Protein AF-A0A7Y9E020-F1 (afdb_monomer)

Secondary structure (DSSP, 8-state):
-------THHHHHHHHHHHHHHH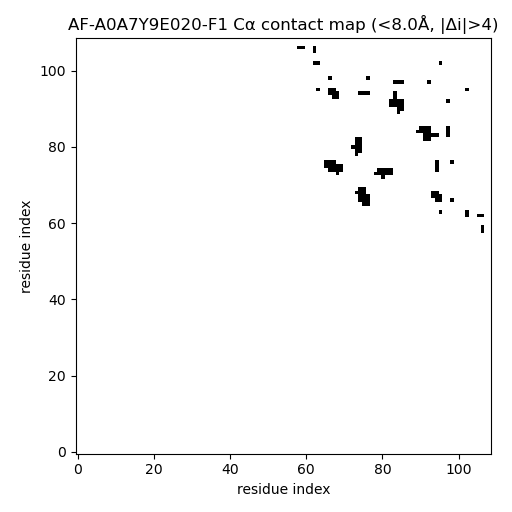HHHHHHHHHHHHHHHHHHHHHHHHHHHHHHHHHHHHHHHHHTTSSB-TTSSBTTT--SSPPB-TTT--B--HHHHTHHHHHHHHH-

Solvent-accessible surface area (backbone atoms only — not comparable to full-atom values): 6342 Å² total; per-residue (Å²): 138,84,83,79,77,78,77,66,62,64,64,54,48,51,54,51,50,51,52,51,52,51,49,50,54,52,52,51,53,52,51,52,52,53,50,58,61,50,47,53,64,51,48,52,50,50,52,51,49,56,53,52,55,48,51,54,52,52,52,48,51,56,57,49,64,39,24,33,75,37,99,86,68,20,32,49,63,84,64,40,74,64,83,52,55,40,90,90,77,68,43,82,47,56,45,42,68,75,41,39,70,60,52,51,53,62,73,72,108

Organism: NCBI:txid663602

pLDDT: mean 90.94, std 11.69, range [45.06, 97.81]

Sequence (109 aa):
MASRRSNPSGLGAVIGIVLLIGLAILIIKWALITAAILAVPFGIWWVYDQVQQRKVVDRRAEVEGRAVVDAAGGCGWCGSRIAHRDDYTGSLVQPADFHREEIEATLAA

Foldseek 3Di:
DDPPPDPPPPVVVVVVVVVVVVVVVVVVVVVVVVVVVVCVVVVVVVVVVVVVVVVLVVLLCVLLVQQAQDPQRAGSPPRHNDFDADPPPRDGDGSCVVCVVVSVVVSVD

Mean predicted aligned error: 9.3 Å

Structure (mmCIF, N/CA/C/O backbone):
data_AF-A0A7Y9E020-F1
#
_entry.id   AF-A0A7Y9E020-F1
#
loop_
_atom_site.group_PDB
_atom_site.id
_atom_site.type_symbol
_atom_site.label_atom_id
_atom_site.label_alt_id
_atom_site.label_comp_id
_atom_site.label_asym_id
_atom_site.label_entity_id
_atom_site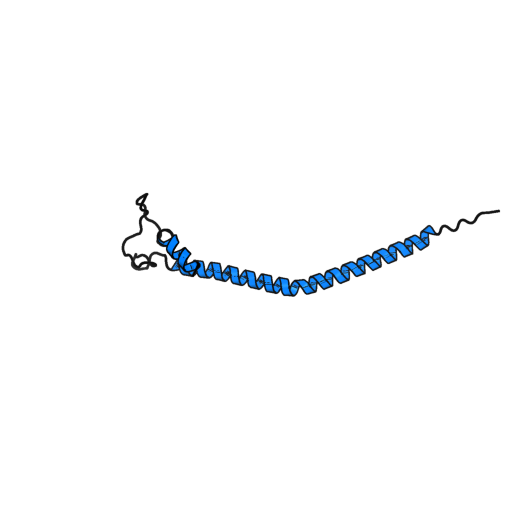.label_seq_id
_atom_site.pdbx_PDB_ins_code
_atom_site.Cartn_x
_atom_site.Cartn_y
_atom_site.Cartn_z
_atom_site.occupancy
_atom_site.B_iso_or_equiv
_atom_site.auth_seq_id
_atom_site.auth_comp_id
_atom_site.auth_asym_id
_atom_site.auth_atom_id
_atom_site.pdbx_PDB_model_num
ATOM 1 N N . MET A 1 1 ? 44.540 16.562 -70.068 1.00 45.06 1 MET A N 1
ATOM 2 C CA . MET A 1 1 ? 44.738 16.340 -68.618 1.00 45.06 1 MET A CA 1
ATOM 3 C C . MET A 1 1 ? 43.370 16.216 -67.955 1.00 45.06 1 MET A C 1
ATOM 5 O O . MET A 1 1 ? 42.763 17.225 -67.631 1.00 45.06 1 MET A O 1
ATOM 9 N N . ALA A 1 2 ? 42.828 15.000 -67.850 1.00 47.28 2 ALA A N 1
ATOM 10 C CA . ALA A 1 2 ? 41.531 14.766 -67.217 1.00 47.28 2 ALA A CA 1
ATOM 11 C C . ALA A 1 2 ? 41.744 14.516 -65.719 1.00 47.28 2 ALA A C 1
ATOM 13 O O . ALA A 1 2 ? 42.307 13.492 -65.332 1.00 47.28 2 ALA A O 1
ATOM 14 N N . SER A 1 3 ? 41.327 15.464 -64.876 1.00 54.69 3 SER A N 1
ATOM 15 C CA . SER A 1 3 ? 41.346 15.287 -63.426 1.00 54.69 3 SER A CA 1
ATOM 16 C C . SER A 1 3 ? 40.281 14.260 -63.035 1.00 54.69 3 SER A C 1
ATOM 18 O O . SER A 1 3 ? 39.082 14.549 -63.038 1.00 54.69 3 SER A O 1
ATOM 20 N N . ARG A 1 4 ? 40.713 13.047 -62.702 1.00 55.72 4 ARG A N 1
ATOM 21 C CA . ARG A 1 4 ? 39.854 12.005 -62.144 1.00 55.72 4 ARG A CA 1
ATOM 22 C C . ARG A 1 4 ? 39.640 12.340 -60.666 1.00 55.72 4 ARG A C 1
ATOM 24 O O . ARG A 1 4 ? 40.435 11.939 -59.825 1.00 55.72 4 ARG A O 1
ATOM 31 N N . ARG A 1 5 ? 38.609 13.130 -60.344 1.00 58.38 5 ARG A N 1
ATOM 32 C CA . ARG A 1 5 ? 38.154 13.274 -58.951 1.00 58.38 5 ARG A CA 1
ATOM 33 C C . ARG A 1 5 ? 37.583 11.927 -58.523 1.00 58.38 5 ARG A C 1
ATOM 35 O O . ARG A 1 5 ? 36.505 11.541 -58.966 1.00 58.38 5 ARG A O 1
ATOM 42 N N . SER A 1 6 ? 38.325 11.191 -57.706 1.00 59.31 6 SER A N 1
ATOM 43 C CA . SER A 1 6 ? 37.771 10.098 -56.919 1.00 59.31 6 SER A CA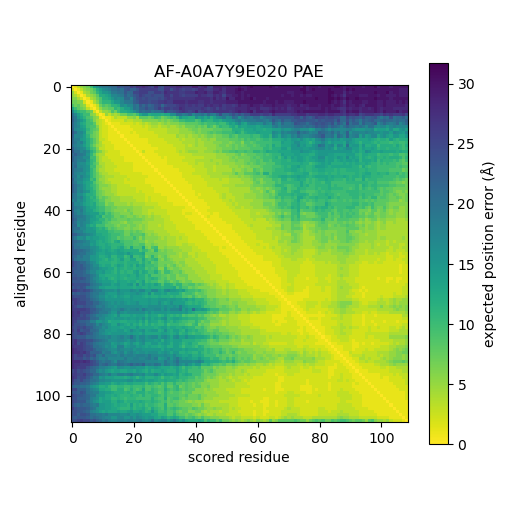 1
ATOM 44 C C . SER A 1 6 ? 36.716 10.707 -55.999 1.00 59.31 6 SER A C 1
ATOM 46 O O . SER A 1 6 ? 37.056 11.497 -55.130 1.00 59.31 6 SER A O 1
ATOM 48 N N . ASN A 1 7 ? 35.436 10.399 -56.216 1.00 58.00 7 ASN A N 1
ATOM 49 C CA . ASN A 1 7 ? 34.390 10.696 -55.238 1.00 58.00 7 ASN A CA 1
ATOM 50 C C . ASN A 1 7 ? 34.567 9.706 -54.074 1.00 58.00 7 ASN A C 1
ATOM 52 O O . ASN A 1 7 ? 34.177 8.547 -54.220 1.00 58.00 7 ASN A O 1
ATOM 56 N N . PRO A 1 8 ? 35.132 10.110 -52.919 1.00 54.09 8 PRO A N 1
ATOM 57 C CA 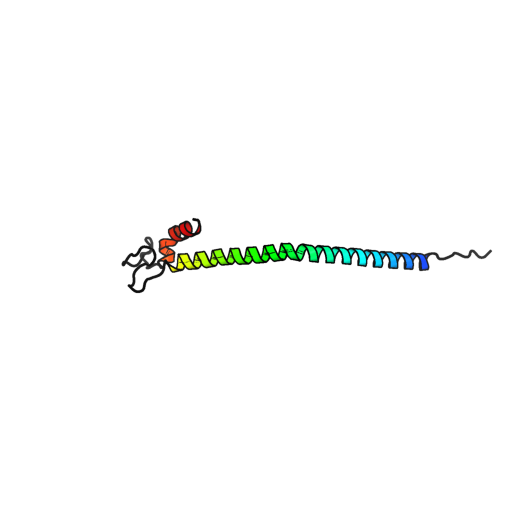. PRO A 1 8 ? 35.290 9.226 -51.766 1.00 54.09 8 PRO A CA 1
ATOM 58 C C . PRO A 1 8 ? 33.971 9.089 -50.979 1.00 54.09 8 PRO A C 1
ATOM 60 O O . PRO A 1 8 ? 33.909 8.397 -49.965 1.00 54.09 8 PRO A O 1
ATOM 63 N N . SER A 1 9 ? 32.906 9.755 -51.439 1.00 64.38 9 SER A N 1
ATOM 64 C CA . SER A 1 9 ? 31.655 9.964 -50.715 1.00 64.38 9 SER A CA 1
ATOM 65 C C . SER A 1 9 ? 30.789 8.713 -50.590 1.00 64.38 9 SER A C 1
ATOM 67 O O . SER A 1 9 ? 30.111 8.569 -49.583 1.00 64.38 9 SER A O 1
ATOM 69 N N . GLY A 1 10 ? 30.821 7.785 -51.552 1.00 66.06 10 GLY A N 1
ATOM 70 C CA . GLY A 1 10 ? 29.966 6.591 -51.506 1.00 66.06 10 GLY A CA 1
ATOM 71 C C . GLY A 1 10 ? 30.404 5.578 -50.447 1.00 66.06 10 GLY A C 1
ATOM 72 O O . GLY A 1 10 ? 29.610 5.150 -49.616 1.00 66.06 10 GLY A O 1
ATOM 73 N N . LEU A 1 11 ? 31.689 5.220 -50.441 1.00 73.44 11 LEU A N 1
ATOM 74 C CA . LEU A 1 11 ? 32.206 4.154 -49.580 1.00 73.44 11 LEU A CA 1
ATOM 75 C C . LEU A 1 11 ? 32.408 4.631 -48.132 1.00 73.44 11 LEU A C 1
ATOM 77 O O . LEU A 1 11 ? 32.077 3.905 -47.198 1.00 73.44 11 LEU A O 1
ATOM 81 N N . GLY A 1 12 ? 32.854 5.879 -47.942 1.00 80.06 12 GLY A N 1
ATOM 82 C CA . GLY A 1 12 ? 32.933 6.501 -46.617 1.00 80.06 12 GLY A CA 1
ATOM 83 C C . GLY A 1 12 ? 31.561 6.672 -45.958 1.00 80.06 12 GLY A C 1
ATOM 84 O O . GLY A 1 12 ? 31.424 6.409 -44.765 1.00 80.06 12 GLY A O 1
ATOM 85 N N . ALA A 1 13 ? 30.527 7.031 -46.731 1.00 81.88 13 ALA A N 1
ATOM 86 C CA . ALA A 1 13 ? 29.161 7.122 -46.217 1.00 81.88 13 ALA A CA 1
ATOM 87 C C . ALA A 1 13 ? 28.604 5.751 -45.808 1.00 81.88 13 ALA A C 1
ATOM 89 O O . ALA A 1 13 ? 28.009 5.636 -44.741 1.00 81.88 13 ALA A O 1
ATOM 90 N N . VAL A 1 14 ? 28.840 4.701 -46.604 1.00 88.44 14 VAL A N 1
ATOM 91 C CA . VAL A 1 14 ? 28.404 3.335 -46.264 1.00 88.44 14 VAL A CA 1
ATOM 92 C C . VAL A 1 14 ? 29.074 2.848 -44.979 1.00 88.44 14 VAL A C 1
ATOM 94 O O . VAL A 1 14 ? 28.383 2.363 -44.085 1.00 88.44 14 VAL A O 1
ATOM 97 N N . ILE A 1 15 ? 30.392 3.028 -44.843 1.00 89.75 15 ILE A N 1
ATOM 98 C CA . ILE A 1 15 ? 31.114 2.668 -43.612 1.00 89.75 15 ILE A CA 1
ATOM 99 C C . ILE A 1 15 ? 30.565 3.460 -42.419 1.00 89.75 15 ILE A C 1
ATOM 101 O O . ILE A 1 15 ? 30.293 2.875 -41.372 1.00 89.75 15 ILE A O 1
ATOM 105 N N . GLY A 1 16 ? 30.343 4.767 -42.583 1.00 91.12 16 GLY A N 1
ATOM 106 C CA . GLY A 1 16 ? 29.760 5.614 -41.543 1.00 91.12 16 GLY A CA 1
ATOM 107 C C . GLY A 1 16 ? 28.385 5.123 -41.080 1.00 91.12 16 GLY A C 1
ATOM 108 O O . GLY A 1 16 ? 28.155 4.993 -39.881 1.00 91.12 16 GLY A O 1
ATOM 109 N N . ILE A 1 17 ? 27.494 4.777 -42.013 1.00 92.62 17 ILE A N 1
ATOM 110 C CA . ILE A 1 17 ? 26.154 4.255 -41.702 1.00 92.62 17 ILE A CA 1
ATOM 111 C C . ILE A 1 17 ? 26.243 2.919 -40.958 1.00 92.62 17 ILE A C 1
ATOM 113 O O . ILE A 1 17 ? 25.571 2.738 -39.944 1.00 92.62 17 ILE A O 1
ATOM 117 N N . VAL A 1 18 ? 27.089 1.993 -41.416 1.00 95.50 18 VAL A N 1
ATOM 118 C CA . VAL A 1 18 ? 27.256 0.681 -40.769 1.00 95.50 18 VAL A CA 1
ATOM 119 C C . VAL A 1 18 ? 27.762 0.833 -39.335 1.00 95.50 18 VAL A C 1
ATOM 121 O O . VAL A 1 18 ? 27.241 0.179 -38.431 1.00 95.50 18 VAL A O 1
ATOM 124 N N . LEU A 1 19 ? 28.729 1.724 -39.103 1.00 95.69 19 LEU A N 1
ATOM 125 C CA . LEU A 1 19 ? 29.241 2.003 -37.760 1.00 95.69 19 LEU A CA 1
ATOM 126 C C . LEU A 1 19 ? 28.169 2.612 -36.850 1.00 95.69 19 LEU A C 1
ATOM 128 O O . LEU A 1 19 ? 28.054 2.204 -35.696 1.00 95.69 19 LEU A O 1
ATOM 132 N N . LEU A 1 20 ? 27.353 3.537 -37.365 1.00 95.81 20 LEU A N 1
ATOM 133 C CA . LEU A 1 20 ? 26.250 4.131 -36.606 1.00 95.81 20 LEU A CA 1
ATOM 134 C C . LEU A 1 20 ? 25.200 3.088 -36.212 1.00 95.81 20 LEU A C 1
ATOM 136 O O . LEU A 1 20 ? 24.780 3.054 -35.056 1.00 95.81 20 LEU A O 1
ATOM 140 N N . ILE A 1 21 ? 24.810 2.208 -37.138 1.00 97.12 21 ILE A N 1
ATOM 141 C CA . ILE A 1 21 ? 23.855 1.126 -36.859 1.00 97.12 21 ILE A CA 1
ATOM 142 C C . ILE A 1 21 ? 24.447 0.151 -35.833 1.00 97.12 21 ILE A C 1
ATOM 144 O O . ILE A 1 21 ? 23.778 -0.200 -34.861 1.00 97.12 21 ILE A O 1
ATOM 148 N N . GLY A 1 22 ? 25.711 -0.248 -36.000 1.00 96.25 22 GLY A N 1
ATOM 149 C CA . GLY A 1 22 ? 26.395 -1.132 -35.057 1.00 96.25 22 GLY A CA 1
ATOM 150 C C . GLY A 1 22 ? 26.459 -0.544 -33.645 1.00 96.25 22 GLY A C 1
ATOM 151 O O . GLY A 1 22 ? 26.139 -1.231 -32.674 1.00 96.25 22 GLY A O 1
ATOM 152 N N . LEU A 1 23 ? 26.795 0.743 -33.531 1.00 97.06 23 LEU A N 1
ATOM 153 C CA . LEU A 1 23 ? 26.808 1.456 -32.256 1.00 97.06 23 LEU A CA 1
ATOM 154 C C . LEU A 1 23 ? 25.407 1.543 -31.640 1.00 97.06 23 LEU A C 1
ATOM 156 O O . LEU A 1 23 ? 25.250 1.288 -30.448 1.00 97.06 23 LEU A O 1
ATOM 160 N N . ALA A 1 24 ? 24.385 1.853 -32.439 1.00 97.06 24 ALA A N 1
ATOM 161 C CA . ALA A 1 24 ? 23.007 1.920 -31.964 1.00 97.06 24 ALA A CA 1
ATOM 162 C C . ALA A 1 24 ? 22.537 0.569 -31.400 1.00 97.06 24 ALA A C 1
ATOM 164 O O . ALA A 1 24 ? 22.007 0.516 -30.292 1.00 97.06 24 ALA A O 1
ATOM 165 N N . ILE A 1 25 ? 22.798 -0.533 -32.111 1.00 97.81 25 ILE A N 1
ATOM 166 C CA . ILE A 1 25 ? 22.470 -1.891 -31.647 1.00 97.81 25 ILE A CA 1
ATOM 167 C C . ILE A 1 25 ? 23.210 -2.214 -30.346 1.00 97.81 25 ILE A C 1
ATOM 169 O O . ILE A 1 25 ? 22.620 -2.780 -29.425 1.00 97.81 25 ILE A O 1
ATOM 173 N N . LEU A 1 26 ? 24.488 -1.839 -30.248 1.00 96.69 26 LEU A N 1
ATOM 174 C CA . LEU A 1 26 ? 25.279 -2.048 -29.041 1.00 96.69 26 LEU A CA 1
ATOM 175 C C . LEU A 1 26 ? 24.670 -1.308 -27.841 1.00 96.69 26 LEU A C 1
ATOM 177 O O . LEU A 1 26 ? 24.494 -1.911 -26.784 1.00 96.69 26 LEU A O 1
ATOM 181 N N . ILE A 1 27 ? 24.304 -0.035 -28.014 1.00 97.69 27 ILE A N 1
ATOM 182 C CA . ILE A 1 27 ? 23.667 0.777 -26.968 1.00 97.69 27 ILE A CA 1
ATOM 183 C C . ILE A 1 27 ? 22.330 0.161 -26.548 1.00 97.69 27 ILE A C 1
ATOM 185 O O . ILE A 1 27 ? 22.095 -0.024 -25.355 1.00 97.69 27 ILE A O 1
ATOM 189 N N . ILE A 1 28 ? 21.479 -0.211 -27.511 1.00 97.81 28 ILE A N 1
ATOM 190 C CA . ILE A 1 28 ? 20.175 -0.833 -27.238 1.00 97.81 28 ILE A CA 1
ATOM 191 C C . ILE A 1 28 ? 20.355 -2.126 -26.440 1.00 97.81 28 ILE A C 1
ATOM 193 O O . ILE A 1 28 ? 19.672 -2.334 -25.439 1.00 97.81 28 ILE A O 1
ATOM 197 N N . LYS A 1 29 ? 21.304 -2.981 -26.835 1.00 97.25 29 LYS A N 1
ATOM 198 C CA . LYS A 1 29 ? 21.587 -4.237 -26.133 1.00 97.25 29 LYS A CA 1
ATOM 199 C C . LYS A 1 29 ? 21.959 -3.991 -24.672 1.00 97.25 29 LYS A C 1
ATOM 201 O O . LYS A 1 29 ? 21.405 -4.641 -23.789 1.00 97.25 29 LYS A O 1
ATOM 206 N N . TRP A 1 30 ? 22.874 -3.059 -24.410 1.00 97.81 30 TRP A N 1
ATOM 207 C CA . TRP A 1 30 ? 23.279 -2.735 -23.042 1.00 97.81 30 TRP A CA 1
ATOM 208 C C . TRP A 1 30 ? 22.143 -2.109 -22.233 1.00 97.81 30 TRP A C 1
ATOM 210 O O . TRP A 1 30 ? 21.955 -2.481 -21.078 1.00 97.81 30 TRP A O 1
ATOM 220 N N . ALA A 1 31 ? 21.340 -1.233 -22.839 1.00 97.56 31 ALA A N 1
ATOM 2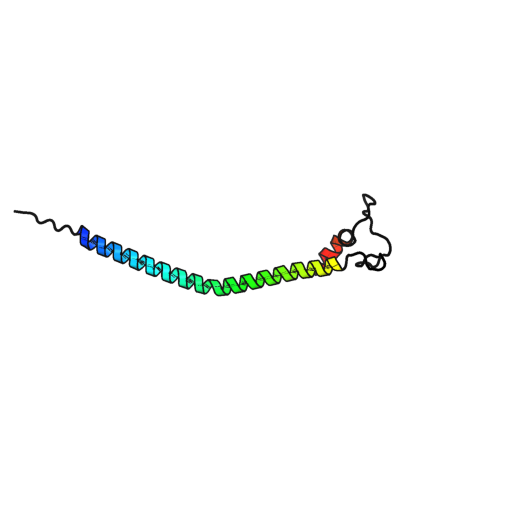21 C CA . ALA A 1 31 ? 20.174 -0.647 -22.186 1.00 97.56 31 ALA A CA 1
ATOM 222 C C . ALA A 1 31 ? 19.157 -1.719 -21.756 1.00 97.56 31 ALA A C 1
ATOM 224 O O . ALA A 1 31 ? 18.681 -1.690 -20.623 1.00 97.56 31 ALA A O 1
ATOM 225 N N . LEU A 1 32 ? 18.874 -2.699 -22.621 1.00 97.56 32 LEU A N 1
ATOM 226 C CA . LEU A 1 32 ? 17.965 -3.805 -22.310 1.00 97.56 32 LEU A CA 1
ATOM 227 C C . LEU A 1 32 ? 18.499 -4.704 -21.190 1.00 97.56 32 LEU A C 1
ATOM 229 O O . LEU A 1 32 ? 17.732 -5.099 -20.316 1.00 97.56 32 LEU A O 1
ATOM 233 N N . ILE A 1 33 ? 19.802 -5.000 -21.181 1.00 97.06 33 ILE A N 1
ATOM 234 C CA . ILE A 1 33 ? 20.428 -5.783 -20.105 1.00 97.06 33 ILE A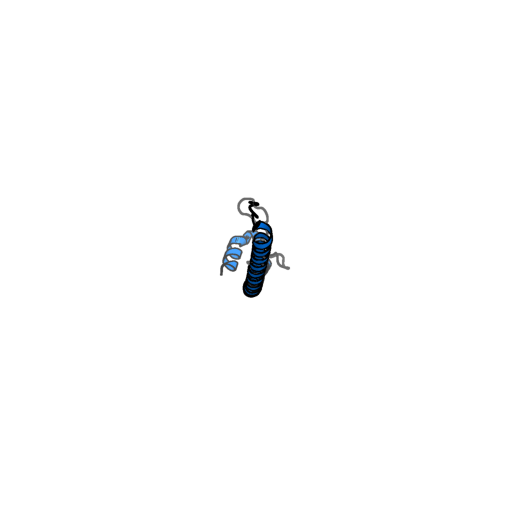 CA 1
ATOM 235 C C . ILE A 1 33 ? 20.295 -5.044 -18.771 1.00 97.06 33 ILE A C 1
ATOM 237 O O . ILE A 1 33 ? 19.857 -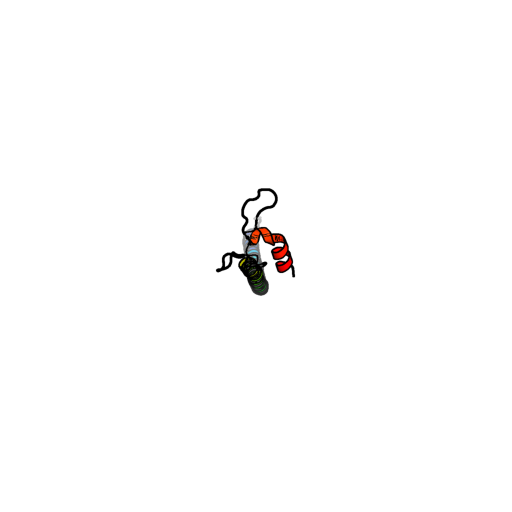5.633 -17.785 1.00 97.06 33 ILE A O 1
ATOM 241 N N . THR A 1 34 ? 20.612 -3.750 -18.740 1.00 96.94 34 THR A N 1
ATOM 242 C CA . THR A 1 34 ? 20.473 -2.934 -17.528 1.00 96.94 34 THR A CA 1
ATOM 243 C C . THR A 1 34 ? 19.022 -2.884 -17.054 1.00 96.94 34 THR A C 1
ATOM 245 O O . THR A 1 34 ? 18.762 -3.082 -15.870 1.00 96.94 34 THR A O 1
ATOM 248 N N . ALA A 1 35 ? 18.065 -2.691 -17.965 1.00 96.94 35 ALA A N 1
ATOM 249 C CA . ALA A 1 35 ? 16.644 -2.708 -17.631 1.00 96.94 35 ALA A CA 1
ATOM 250 C C . ALA A 1 35 ? 16.207 -4.062 -17.045 1.00 96.94 35 ALA A C 1
ATOM 252 O O . ALA A 1 35 ? 15.511 -4.092 -16.033 1.00 96.94 35 ALA A O 1
ATOM 253 N N . ALA A 1 36 ? 16.661 -5.177 -17.624 1.00 97.12 36 ALA A N 1
ATOM 254 C CA . ALA A 1 36 ? 16.366 -6.516 -17.120 1.00 97.12 36 ALA A CA 1
ATOM 255 C C . ALA A 1 36 ? 16.955 -6.758 -15.720 1.00 97.12 36 ALA A C 1
ATOM 257 O O . ALA A 1 36 ? 16.296 -7.355 -14.871 1.00 97.12 36 ALA A O 1
ATOM 258 N N . ILE A 1 37 ? 18.165 -6.257 -15.454 1.00 97.25 37 ILE A N 1
ATOM 259 C CA . ILE A 1 37 ? 18.796 -6.353 -14.131 1.00 97.25 37 ILE A CA 1
ATOM 260 C C . ILE A 1 37 ? 18.016 -5.533 -13.099 1.00 97.25 37 ILE A C 1
ATOM 262 O O . ILE A 1 37 ? 17.768 -6.026 -12.002 1.00 97.25 37 ILE A O 1
ATOM 266 N N . LEU A 1 38 ? 17.597 -4.310 -13.440 1.00 97.75 38 LEU A N 1
ATOM 267 C CA . LEU A 1 38 ? 16.842 -3.437 -12.533 1.00 97.75 38 LEU A CA 1
ATOM 268 C C . LEU A 1 38 ? 15.397 -3.899 -12.310 1.00 97.75 38 LEU A C 1
ATOM 270 O O . LEU A 1 38 ? 14.830 -3.622 -11.253 1.00 97.75 38 LEU A O 1
ATOM 274 N N . ALA A 1 39 ? 14.815 -4.635 -13.257 1.00 96.94 39 ALA A N 1
ATOM 275 C CA . ALA A 1 39 ? 13.458 -5.159 -13.138 1.00 96.94 39 ALA A CA 1
ATOM 276 C C . ALA A 1 39 ? 13.280 -6.071 -11.913 1.00 96.94 39 ALA A C 1
ATOM 278 O O . ALA A 1 39 ? 12.218 -6.055 -11.298 1.00 96.94 39 ALA A O 1
ATOM 279 N N . VAL A 1 40 ? 14.312 -6.827 -11.520 1.00 96.62 40 VAL A N 1
ATOM 280 C CA . VAL A 1 40 ? 14.244 -7.737 -10.365 1.00 96.62 40 VAL A CA 1
ATOM 281 C C . VAL A 1 40 ? 14.120 -6.986 -9.030 1.00 96.62 40 VAL A C 1
ATOM 283 O O . VAL A 1 40 ? 13.106 -7.173 -8.356 1.00 96.62 40 VAL A O 1
ATOM 286 N N . PRO A 1 41 ? 15.075 -6.128 -8.613 1.00 97.31 41 PRO A N 1
ATOM 287 C CA . PRO A 1 41 ? 14.958 -5.400 -7.352 1.00 97.31 41 PRO A CA 1
ATOM 288 C C . PRO A 1 41 ? 13.763 -4.444 -7.353 1.00 97.31 41 PRO A C 1
ATOM 290 O O . PRO A 1 41 ? 13.091 -4.325 -6.331 1.00 97.31 41 PRO A O 1
ATOM 293 N N . PHE A 1 42 ? 13.454 -3.813 -8.492 1.00 97.00 42 PHE A N 1
ATOM 294 C CA . PHE A 1 42 ? 12.284 -2.945 -8.607 1.00 97.00 42 PHE A CA 1
ATOM 295 C C . PHE A 1 42 ? 10.978 -3.729 -8.446 1.00 97.00 42 PHE A C 1
ATOM 297 O O . PHE A 1 42 ? 10.092 -3.305 -7.711 1.00 97.00 42 PHE A O 1
ATOM 304 N N . GLY A 1 43 ? 10.879 -4.905 -9.069 1.00 96.06 43 GLY A N 1
ATOM 305 C CA . GLY A 1 43 ? 9.736 -5.799 -8.918 1.00 96.06 43 GLY A CA 1
ATOM 306 C C . GLY A 1 43 ? 9.557 -6.280 -7.478 1.00 96.06 43 GLY A C 1
ATOM 307 O O . GLY A 1 43 ? 8.447 -6.231 -6.954 1.00 96.06 43 GLY A O 1
ATOM 308 N N . ILE A 1 44 ? 10.641 -6.683 -6.806 1.00 96.69 44 ILE A N 1
ATOM 309 C CA . ILE A 1 44 ? 10.605 -7.104 -5.395 1.00 96.69 44 ILE A CA 1
ATOM 310 C C . ILE A 1 44 ? 10.137 -5.955 -4.498 1.00 96.69 44 ILE A C 1
ATOM 312 O O . ILE A 1 44 ? 9.246 -6.144 -3.671 1.00 96.69 44 ILE A O 1
ATOM 316 N N . TRP A 1 45 ? 10.715 -4.765 -4.672 1.00 97.38 45 TRP A N 1
ATOM 317 C CA . TRP A 1 45 ? 10.336 -3.582 -3.905 1.00 97.38 45 TRP A CA 1
ATOM 318 C C . TRP A 1 45 ? 8.865 -3.210 -4.119 1.00 97.38 45 TRP A C 1
ATOM 320 O O . TRP A 1 45 ? 8.149 -2.972 -3.150 1.00 97.38 45 TRP A O 1
ATOM 330 N N . TRP A 1 46 ? 8.390 -3.241 -5.366 1.00 97.19 46 TRP A N 1
ATOM 331 C CA . TRP A 1 46 ? 6.998 -2.944 -5.697 1.00 97.19 46 TRP A CA 1
ATOM 332 C C . TRP A 1 46 ? 6.023 -3.933 -5.046 1.00 97.19 46 TRP A C 1
ATOM 334 O O . TRP A 1 46 ? 5.036 -3.518 -4.445 1.00 97.19 46 TRP A O 1
ATOM 344 N N . VAL A 1 47 ? 6.309 -5.240 -5.099 1.00 96.62 47 VAL A N 1
ATOM 345 C CA . VAL A 1 47 ? 5.476 -6.252 -4.424 1.00 96.62 47 VAL A CA 1
ATOM 346 C C . VAL A 1 47 ? 5.487 -6.049 -2.907 1.00 96.62 47 VAL A C 1
ATOM 348 O O . VAL A 1 47 ? 4.442 -6.163 -2.266 1.00 96.62 47 VAL A O 1
ATOM 351 N N . TYR A 1 48 ? 6.645 -5.732 -2.326 1.00 96.38 48 TYR A N 1
ATOM 352 C CA . TYR A 1 48 ? 6.756 -5.452 -0.897 1.00 96.38 48 TYR A CA 1
ATOM 353 C C . TYR A 1 48 ? 5.894 -4.254 -0.482 1.00 96.38 48 TYR A C 1
ATOM 355 O O . TYR A 1 48 ? 5.138 -4.361 0.484 1.00 96.38 48 TYR A O 1
ATOM 363 N N . ASP A 1 49 ? 5.957 -3.151 -1.229 1.00 94.25 49 ASP A N 1
ATOM 364 C CA . ASP A 1 49 ? 5.130 -1.969 -0.983 1.00 94.25 49 ASP A CA 1
ATOM 365 C C . ASP A 1 49 ? 3.634 -2.310 -1.065 1.00 94.25 49 ASP A C 1
ATOM 367 O O . ASP A 1 49 ? 2.892 -2.051 -0.122 1.00 94.25 49 ASP A O 1
ATOM 371 N N . GLN A 1 50 ? 3.200 -3.030 -2.106 1.00 94.88 50 GLN A N 1
ATOM 372 C CA . GLN A 1 50 ? 1.806 -3.477 -2.245 1.00 94.88 50 GLN A CA 1
ATOM 373 C C . GLN A 1 50 ? 1.310 -4.292 -1.041 1.00 94.88 50 GLN A C 1
ATOM 375 O O . GLN A 1 50 ? 0.178 -4.117 -0.584 1.00 94.88 50 GLN A O 1
ATOM 380 N N . VAL A 1 51 ? 2.147 -5.183 -0.503 1.00 96.12 51 VAL A N 1
ATOM 381 C CA . VAL A 1 51 ? 1.806 -5.970 0.691 1.00 96.12 51 VAL A CA 1
ATOM 382 C C . VAL A 1 51 ? 1.719 -5.086 1.936 1.00 96.12 51 VAL A C 1
ATOM 384 O O . VAL A 1 51 ? 0.827 -5.290 2.757 1.00 96.12 51 VAL A O 1
ATOM 387 N N . GLN A 1 52 ? 2.609 -4.105 2.096 1.00 94.19 52 GLN A N 1
ATOM 388 C CA . GLN A 1 52 ? 2.564 -3.185 3.236 1.00 94.19 52 GLN A CA 1
ATOM 389 C C . GLN A 1 52 ? 1.324 -2.288 3.193 1.00 94.19 52 GLN A C 1
ATOM 391 O O . GLN A 1 52 ? 0.639 -2.162 4.205 1.00 94.19 52 GLN A O 1
ATOM 396 N N . GLN A 1 53 ? 0.970 -1.751 2.022 1.00 93.19 53 GLN A N 1
ATOM 397 C CA . GLN A 1 53 ? -0.254 -0.959 1.855 1.00 93.19 53 GLN A CA 1
ATOM 398 C C . GLN A 1 53 ? -1.505 -1.771 2.219 1.00 93.19 53 GLN A C 1
ATOM 400 O O . GLN A 1 53 ? -2.376 -1.283 2.938 1.00 93.19 53 GLN A O 1
ATOM 405 N N . ARG A 1 54 ? -1.570 -3.043 1.800 1.00 93.75 54 ARG A N 1
ATOM 406 C CA . ARG A 1 54 ? -2.664 -3.949 2.186 1.00 93.75 54 ARG A CA 1
ATOM 407 C C . ARG A 1 54 ? -2.745 -4.147 3.693 1.00 93.75 54 ARG A C 1
ATOM 409 O O . ARG A 1 54 ? -3.823 -4.003 4.245 1.00 93.75 54 ARG A O 1
ATOM 416 N N . LYS A 1 55 ? -1.617 -4.376 4.372 1.00 93.94 55 LYS A N 1
ATOM 417 C CA . LYS A 1 55 ? -1.595 -4.518 5.838 1.00 93.94 55 LYS A CA 1
ATOM 418 C C . LYS A 1 55 ? -2.134 -3.284 6.557 1.00 93.94 55 LYS A C 1
ATOM 420 O O . LYS A 1 55 ? -2.812 -3.435 7.566 1.00 93.94 55 LYS A O 1
ATOM 425 N N . VAL A 1 56 ? -1.842 -2.081 6.062 1.00 92.69 56 VAL A N 1
ATOM 426 C CA . VAL A 1 56 ? -2.369 -0.834 6.643 1.00 92.69 56 VAL A CA 1
ATOM 427 C C . VAL A 1 56 ? -3.887 -0.759 6.477 1.00 92.69 56 VAL A C 1
ATOM 429 O O . VAL A 1 56 ? -4.589 -0.456 7.441 1.00 92.69 56 VAL A O 1
ATOM 432 N N . VAL A 1 57 ? -4.395 -1.072 5.283 1.00 94.38 57 VAL A N 1
ATOM 433 C CA . VAL A 1 57 ? -5.840 -1.099 5.006 1.00 94.38 57 VAL A CA 1
ATOM 434 C C . VAL A 1 57 ? -6.543 -2.170 5.839 1.00 94.38 57 VAL A C 1
ATOM 436 O O . VAL A 1 57 ? -7.551 -1.874 6.474 1.00 94.38 57 VAL A O 1
ATOM 439 N N . ASP A 1 58 ? -5.987 -3.380 5.897 1.00 95.62 58 ASP A N 1
ATOM 440 C CA . ASP A 1 58 ? -6.538 -4.499 6.662 1.00 95.62 58 ASP A CA 1
ATOM 441 C C . ASP A 1 58 ? -6.549 -4.180 8.163 1.00 95.62 58 ASP A C 1
ATOM 443 O O . ASP A 1 58 ? -7.565 -4.374 8.825 1.00 95.62 58 ASP A O 1
ATOM 447 N N . ARG A 1 59 ? -5.458 -3.608 8.695 1.00 94.88 59 ARG A N 1
ATOM 448 C CA . ARG A 1 59 ? -5.380 -3.162 10.095 1.00 94.88 59 ARG A CA 1
ATOM 449 C C . ARG A 1 59 ? -6.427 -2.094 10.393 1.00 94.88 59 ARG A C 1
ATOM 451 O O . ARG A 1 59 ? -7.078 -2.149 11.433 1.00 94.88 59 ARG A O 1
ATOM 458 N N . ARG A 1 60 ? -6.606 -1.127 9.490 1.00 95.00 60 ARG A N 1
ATOM 459 C CA . ARG A 1 60 ? -7.636 -0.095 9.632 1.00 95.00 60 ARG A CA 1
ATOM 460 C C . ARG A 1 60 ? -9.034 -0.699 9.662 1.00 95.00 60 ARG A C 1
ATOM 462 O O . ARG A 1 60 ? -9.783 -0.409 10.589 1.00 95.00 60 ARG A O 1
ATOM 469 N N . ALA A 1 61 ? -9.343 -1.573 8.710 1.00 95.44 61 ALA A N 1
ATOM 470 C CA . ALA A 1 61 ? -10.626 -2.260 8.644 1.00 95.44 61 ALA A CA 1
ATOM 471 C C . ALA A 1 61 ? -10.887 -3.119 9.891 1.00 95.44 61 ALA A C 1
ATOM 473 O O . ALA A 1 61 ? -12.007 -3.148 10.393 1.00 95.44 61 ALA A O 1
ATOM 474 N N . GLU A 1 62 ? -9.861 -3.786 10.425 1.00 95.44 62 GLU A N 1
ATOM 475 C CA . GLU A 1 62 ? -9.972 -4.564 11.658 1.00 95.44 62 GLU A CA 1
ATOM 476 C C . GLU A 1 62 ? -10.307 -3.680 12.866 1.00 95.44 62 GLU A C 1
ATOM 478 O O . GLU A 1 62 ? -11.193 -4.021 13.648 1.00 95.44 62 GLU A O 1
ATOM 483 N N . VAL A 1 63 ? -9.615 -2.548 13.033 1.00 95.75 63 VAL A N 1
ATOM 484 C CA . VAL A 1 63 ? -9.835 -1.632 14.164 1.00 95.75 63 VAL A CA 1
ATOM 485 C C . VAL A 1 63 ? -11.196 -0.946 14.050 1.00 95.75 63 VAL A C 1
ATOM 487 O O . VAL A 1 63 ? -11.971 -0.976 15.005 1.00 95.75 63 VAL A O 1
ATOM 490 N N . GLU A 1 64 ? -11.527 -0.385 12.886 1.00 94.44 64 GLU A N 1
ATOM 491 C CA . GLU A 1 64 ? -12.831 0.247 12.640 1.00 94.44 64 GLU A CA 1
ATOM 492 C C . GLU A 1 64 ? -13.982 -0.765 12.755 1.00 94.44 64 GLU A C 1
ATOM 494 O O . GLU A 1 64 ? -15.048 -0.430 13.266 1.00 94.44 64 GLU A O 1
ATOM 499 N N . GLY A 1 65 ? -13.756 -2.030 12.384 1.00 93.94 65 GLY A N 1
ATOM 500 C CA . GLY A 1 65 ? -14.727 -3.116 12.533 1.00 93.94 65 GLY A CA 1
ATOM 501 C C . GLY A 1 65 ? -15.095 -3.445 13.983 1.00 93.94 65 GLY A C 1
ATOM 502 O O . GLY A 1 65 ? -16.137 -4.054 14.219 1.00 93.94 65 GLY A O 1
ATOM 503 N N . ARG A 1 66 ? -14.289 -3.025 14.967 1.00 93.81 66 ARG A N 1
ATOM 504 C CA . ARG A 1 66 ? -14.638 -3.118 16.397 1.00 93.81 66 ARG A CA 1
ATOM 505 C C . ARG A 1 66 ? -15.564 -1.978 16.821 1.00 93.81 66 ARG A C 1
ATOM 507 O O . ARG A 1 66 ? -16.385 -2.154 17.714 1.00 93.81 66 ARG A O 1
ATOM 514 N N . ALA A 1 67 ? -15.475 -0.826 16.160 1.00 95.69 67 ALA A N 1
ATOM 515 C CA . ALA A 1 67 ? -16.304 0.346 16.412 1.00 95.69 67 ALA A CA 1
ATOM 516 C C . ALA A 1 67 ? -17.612 0.309 15.605 1.00 95.69 67 ALA A C 1
ATOM 518 O O . ALA A 1 67 ? -17.959 1.240 14.877 1.00 95.69 67 ALA A O 1
ATOM 519 N N . VAL A 1 68 ? -18.367 -0.775 15.770 1.00 94.88 68 VAL A N 1
ATOM 520 C CA . VAL A 1 68 ? -19.701 -0.962 15.183 1.00 94.88 68 VAL A CA 1
ATOM 521 C C . VAL A 1 68 ? -20.737 -1.198 16.277 1.00 94.88 68 VAL A C 1
ATOM 523 O O . VAL A 1 68 ? -20.392 -1.452 17.430 1.00 94.88 68 VAL A O 1
ATOM 526 N N . VAL A 1 69 ? -22.020 -1.100 15.929 1.00 94.12 69 VAL A N 1
ATOM 527 C CA . VAL A 1 69 ? -23.097 -1.481 16.850 1.00 94.12 69 VAL A CA 1
ATOM 528 C C . VAL A 1 69 ? -23.092 -3.002 17.015 1.00 94.12 69 VAL A C 1
ATOM 530 O O . VAL A 1 69 ? -23.141 -3.735 16.026 1.00 94.12 69 VAL A O 1
ATOM 533 N N . ASP A 1 70 ? -23.005 -3.477 18.255 1.00 92.06 70 ASP A N 1
ATOM 534 C CA . ASP A 1 70 ? -22.976 -4.901 18.576 1.00 92.06 70 ASP A CA 1
ATOM 535 C C . ASP A 1 70 ? -24.368 -5.556 18.472 1.00 92.06 70 ASP A C 1
ATOM 537 O O . ASP A 1 70 ? -25.404 -4.898 18.338 1.00 92.06 70 ASP A O 1
ATOM 541 N N . ALA A 1 71 ? -24.411 -6.888 18.556 1.00 91.31 71 ALA A N 1
ATOM 542 C CA . ALA A 1 71 ? -25.657 -7.655 18.458 1.00 91.31 71 ALA A CA 1
ATOM 543 C C . ALA A 1 71 ? -26.668 -7.348 19.580 1.00 91.31 71 ALA A C 1
ATOM 545 O O . ALA A 1 71 ? -27.850 -7.664 19.455 1.00 91.31 71 ALA A O 1
ATOM 546 N N . ALA A 1 72 ? -26.215 -6.754 20.681 1.00 92.00 72 ALA A N 1
ATOM 547 C CA . ALA A 1 72 ? -27.039 -6.371 21.813 1.00 92.00 72 ALA A CA 1
ATOM 548 C C . ALA A 1 72 ? -27.425 -4.876 21.775 1.00 92.00 72 ALA A C 1
ATOM 550 O O . ALA A 1 72 ? -27.947 -4.355 22.767 1.00 92.00 72 ALA A O 1
ATOM 551 N N . GLY A 1 73 ? -27.181 -4.205 20.641 1.00 90.44 73 GLY A N 1
ATOM 552 C CA . GLY A 1 73 ? -27.506 -2.803 20.387 1.00 90.44 73 GLY A CA 1
ATOM 553 C C . GLY A 1 73 ? -26.567 -1.798 21.060 1.00 90.44 73 GLY A C 1
ATOM 554 O O . GLY A 1 73 ? -26.902 -0.617 21.118 1.00 90.44 73 GLY A O 1
ATOM 555 N N . GLY A 1 74 ? -25.437 -2.249 21.610 1.00 93.38 74 GLY A N 1
ATOM 556 C CA . GLY A 1 74 ? -24.419 -1.408 22.237 1.00 93.38 74 GLY A CA 1
ATOM 557 C C . GLY A 1 74 ? -23.312 -0.978 21.276 1.00 93.38 74 GLY A C 1
ATOM 558 O O . GLY A 1 74 ? -23.262 -1.393 20.122 1.00 93.38 74 GLY A O 1
ATOM 559 N N . CYS A 1 75 ? -22.403 -0.134 21.754 1.00 95.62 75 CYS A N 1
ATOM 560 C CA . CYS A 1 75 ? -21.175 0.221 21.053 1.00 95.62 75 CYS A CA 1
ATOM 561 C C . CYS A 1 75 ? -20.123 -0.881 21.241 1.00 95.62 75 CYS A C 1
ATOM 563 O O . CYS A 1 75 ? -19.680 -1.120 22.363 1.00 95.62 75 CYS A O 1
ATOM 565 N N . GLY A 1 76 ? -19.671 -1.505 20.151 1.00 94.75 76 GLY A N 1
ATOM 566 C CA . GLY A 1 76 ? -18.643 -2.550 20.177 1.00 94.75 76 GLY A CA 1
ATOM 567 C C . GLY A 1 76 ? -17.248 -2.072 20.599 1.00 94.75 76 GLY A C 1
ATOM 568 O O . GLY A 1 76 ? -16.404 -2.899 20.938 1.00 94.75 76 GLY A O 1
ATOM 569 N N . TRP A 1 77 ? -17.009 -0.755 20.623 1.00 95.56 77 TRP A N 1
ATOM 570 C CA . TRP A 1 77 ? -15.732 -0.162 21.030 1.00 95.56 77 TRP A CA 1
ATOM 571 C C . TRP A 1 77 ? -15.639 0.044 22.547 1.00 95.56 77 TRP A C 1
ATOM 573 O O . TRP A 1 77 ? -14.787 -0.546 23.204 1.00 95.56 77 TRP A O 1
ATOM 583 N N . CYS A 1 78 ? -16.536 0.856 23.120 1.00 94.88 78 CYS A N 1
ATOM 584 C CA . CYS A 1 78 ? -16.517 1.204 24.546 1.00 94.88 78 CYS A CA 1
ATOM 585 C C . CYS A 1 78 ? -17.502 0.392 25.410 1.00 94.88 78 CYS A C 1
ATOM 587 O O . CYS A 1 78 ? -17.518 0.542 26.630 1.00 94.88 78 CYS A O 1
ATOM 589 N N . GLY A 1 79 ? -18.354 -0.443 24.804 1.00 94.44 79 GLY A N 1
ATOM 590 C CA . GLY A 1 79 ? -19.352 -1.264 25.501 1.00 94.44 79 GLY A CA 1
ATOM 591 C C . GLY A 1 79 ? -20.597 -0.507 25.985 1.00 94.44 79 GLY A C 1
ATOM 592 O O . GLY A 1 79 ? -21.452 -1.095 26.654 1.00 94.44 79 GLY A O 1
ATOM 593 N N . SER A 1 80 ? -20.725 0.788 25.673 1.00 94.44 80 SER A N 1
ATOM 594 C CA . SER A 1 80 ? -21.889 1.598 26.054 1.00 94.44 80 SER A CA 1
ATOM 595 C C . SER A 1 80 ? -23.190 1.013 25.496 1.00 94.44 80 SER A C 1
ATOM 597 O O . SER A 1 80 ? -23.270 0.652 24.325 1.00 94.44 80 SER A O 1
ATOM 599 N N . ARG A 1 81 ? -24.247 0.976 26.318 1.00 94.94 81 ARG A N 1
ATOM 600 C CA . ARG A 1 81 ? -25.621 0.633 25.889 1.00 94.94 81 ARG A CA 1
ATOM 601 C C . ARG A 1 81 ? -26.432 1.844 25.429 1.00 94.94 81 ARG A C 1
ATOM 603 O O . ARG A 1 81 ? -27.589 1.699 25.046 1.00 94.94 81 ARG A O 1
ATOM 610 N N . ILE A 1 82 ? -25.843 3.033 25.503 1.00 92.62 82 ILE A N 1
ATOM 611 C CA . ILE A 1 82 ? -26.462 4.290 25.092 1.00 92.62 82 ILE A CA 1
ATOM 612 C C . ILE A 1 82 ? -25.887 4.670 23.732 1.00 92.62 82 ILE A C 1
ATOM 614 O O . ILE A 1 82 ? -24.668 4.687 23.559 1.00 92.62 82 ILE A O 1
ATOM 618 N N . ALA A 1 83 ? -26.773 4.985 22.785 1.00 91.62 83 ALA A N 1
ATOM 619 C CA . ALA A 1 83 ? -26.377 5.423 21.456 1.00 91.62 83 ALA A CA 1
ATOM 620 C C . ALA A 1 83 ? -25.575 6.729 21.531 1.00 91.62 83 ALA A C 1
ATOM 622 O O . ALA A 1 83 ? -25.990 7.684 22.195 1.00 91.62 83 ALA A O 1
ATOM 623 N N . HIS A 1 84 ? -24.448 6.758 20.824 1.00 94.75 84 HIS A N 1
ATOM 624 C CA . HIS A 1 84 ? -23.600 7.935 20.745 1.00 94.75 84 HIS A CA 1
ATOM 625 C C . HIS A 1 84 ? -24.323 9.078 20.042 1.00 94.75 84 HIS A C 1
ATOM 627 O O . HIS A 1 84 ? -25.067 8.878 19.074 1.00 94.75 84 HIS A O 1
ATOM 633 N N . ARG A 1 85 ? -24.102 10.283 20.559 1.00 95.12 85 ARG A N 1
ATOM 634 C CA . ARG A 1 85 ? -24.651 11.516 20.014 1.00 95.12 85 ARG A CA 1
ATOM 635 C C . ARG A 1 85 ? -23.534 12.506 19.780 1.00 95.12 85 ARG A C 1
ATOM 637 O O . ARG A 1 85 ? -22.566 12.531 20.528 1.00 95.12 85 ARG A O 1
ATOM 644 N N . ASP A 1 86 ? -23.704 13.300 18.741 1.00 92.94 86 ASP A N 1
ATOM 645 C CA . ASP A 1 86 ? -22.883 14.472 18.507 1.00 92.94 86 ASP A CA 1
ATOM 646 C C . ASP A 1 86 ? -23.283 15.576 19.495 1.00 92.94 86 ASP A C 1
ATOM 648 O O . ASP A 1 86 ? -24.464 15.915 19.615 1.00 92.94 86 ASP A O 1
ATOM 652 N N . ASP A 1 87 ? -22.303 16.132 20.202 1.00 90.69 87 ASP A N 1
ATOM 653 C CA . ASP A 1 87 ? -22.544 17.104 21.273 1.00 90.69 87 ASP A CA 1
ATOM 654 C C . ASP A 1 87 ? -23.091 18.444 20.757 1.00 90.69 87 ASP A C 1
ATOM 656 O O . ASP A 1 87 ? -23.773 19.164 21.489 1.00 90.69 87 ASP A O 1
ATOM 660 N N . TYR A 1 88 ? -22.829 18.785 19.493 1.00 91.62 88 TYR A N 1
ATOM 661 C CA . TYR A 1 88 ? -23.222 20.065 18.902 1.00 91.62 88 TYR A CA 1
ATOM 662 C C . TYR A 1 88 ? -24.621 20.025 18.279 1.00 91.62 88 TYR A C 1
ATOM 664 O O . TYR A 1 88 ? -25.377 20.992 18.354 1.00 91.62 88 TYR A O 1
ATOM 672 N N . THR A 1 89 ? -24.970 18.911 17.643 1.00 93.38 89 THR A N 1
ATOM 673 C CA . THR A 1 89 ? -26.204 18.726 16.869 1.00 93.38 89 THR A CA 1
ATOM 674 C C . THR A 1 89 ? -27.223 17.846 17.588 1.00 93.38 89 THR A C 1
ATOM 676 O O . THR A 1 89 ? -28.392 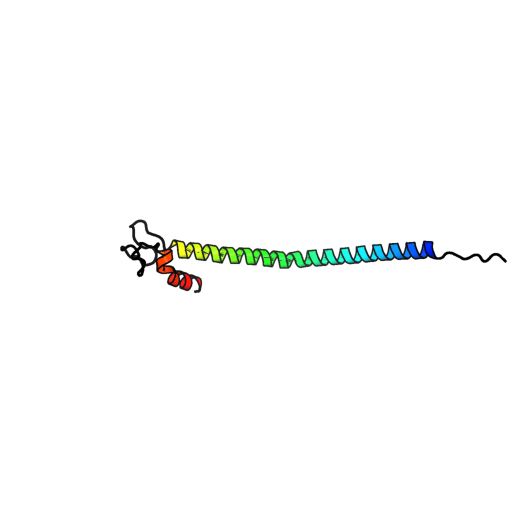17.821 17.202 1.00 93.38 89 THR A O 1
ATOM 679 N N . GLY A 1 90 ? -26.803 17.093 18.609 1.00 92.75 90 GLY A N 1
ATOM 680 C CA . GLY A 1 90 ? -27.622 16.105 19.318 1.00 92.75 90 GLY A CA 1
ATOM 681 C C . GLY A 1 90 ? -28.021 14.891 18.470 1.00 92.75 90 GLY A C 1
ATOM 682 O O . GLY A 1 90 ? -28.800 14.042 18.932 1.00 92.75 90 GLY A O 1
ATOM 683 N N . SER A 1 91 ? -27.525 14.817 17.231 1.00 94.56 91 SER A N 1
ATOM 684 C CA . SER A 1 91 ? -27.825 13.759 16.270 1.00 94.56 91 SER A CA 1
ATOM 685 C C . SER A 1 91 ? -27.124 12.457 16.650 1.00 94.56 91 SER A C 1
ATOM 687 O O . SER A 1 91 ? -26.101 12.467 17.331 1.00 94.56 91 SER A O 1
ATOM 689 N N . LEU A 1 92 ? -27.706 11.320 16.258 1.00 93.94 92 LEU A N 1
ATOM 690 C CA . LEU A 1 92 ? -27.078 10.018 16.474 1.00 93.94 92 LEU A CA 1
ATOM 691 C C . LEU A 1 92 ? -25.874 9.870 15.546 1.00 93.94 92 LEU A C 1
ATOM 693 O O . LEU A 1 92 ? -25.987 10.136 14.349 1.00 93.94 92 LEU A O 1
ATOM 697 N N . VAL A 1 93 ? -24.764 9.383 16.092 1.00 94.75 93 VAL A N 1
ATOM 698 C CA . VAL A 1 93 ? -23.532 9.137 15.337 1.00 94.75 93 VAL A CA 1
ATOM 699 C C . VAL A 1 93 ? -23.133 7.673 15.407 1.00 94.75 93 VAL A C 1
ATOM 701 O O . VAL A 1 93 ? -23.439 6.965 16.371 1.00 94.75 93 VAL A O 1
ATOM 704 N N . GLN A 1 94 ? -22.457 7.209 14.359 1.00 94.00 94 GLN A N 1
ATOM 705 C CA . GLN A 1 94 ? -21.917 5.857 14.336 1.00 94.00 94 GLN A CA 1
ATOM 706 C C . GLN A 1 94 ? -20.764 5.737 15.341 1.00 94.00 94 GLN A C 1
ATOM 708 O O . GLN A 1 94 ? -20.019 6.702 15.530 1.00 94.00 94 GLN A O 1
ATOM 713 N N . PRO A 1 95 ? -20.564 4.563 15.965 1.00 95.69 95 PRO A N 1
ATOM 714 C CA . PRO A 1 95 ? -19.477 4.388 16.923 1.00 95.69 95 PRO A CA 1
ATOM 715 C C . PRO A 1 95 ? -18.085 4.693 16.347 1.00 95.69 95 PRO A C 1
ATOM 717 O O . PRO A 1 95 ? -17.271 5.300 17.038 1.00 95.69 95 PRO A O 1
ATOM 720 N N .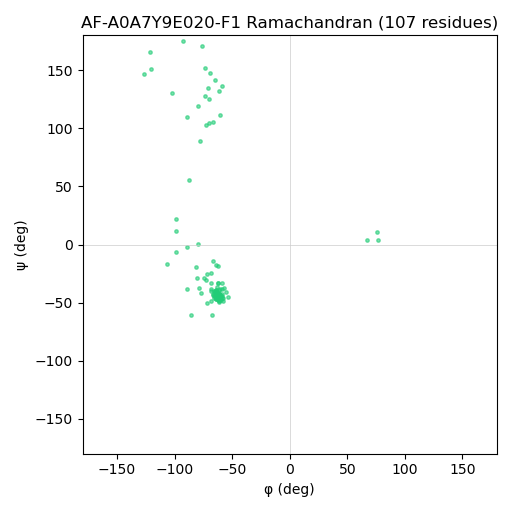 ALA A 1 96 ? -17.831 4.349 15.079 1.00 95.19 96 ALA A N 1
ATOM 721 C CA . ALA A 1 96 ? -16.580 4.676 14.390 1.00 95.19 96 ALA A CA 1
ATOM 722 C C . ALA A 1 96 ? -16.334 6.191 14.260 1.00 95.19 96 ALA A C 1
ATOM 724 O O . ALA A 1 96 ? -15.193 6.639 14.330 1.00 95.19 96 ALA A O 1
ATOM 725 N N . ASP A 1 97 ? -17.395 6.986 14.105 1.00 94.88 97 ASP A N 1
ATOM 726 C CA . ASP A 1 97 ? -17.282 8.443 14.047 1.00 94.88 97 ASP A CA 1
ATOM 727 C C . ASP A 1 97 ? -17.069 9.047 15.433 1.00 94.88 97 ASP A C 1
ATOM 729 O O . ASP A 1 97 ? -16.234 9.935 15.587 1.00 94.88 97 ASP A O 1
ATOM 733 N N . PHE A 1 98 ? -17.784 8.539 16.440 1.00 95.75 98 PHE A N 1
ATOM 734 C CA . PHE A 1 98 ? -17.661 9.013 17.818 1.00 95.75 98 PHE A CA 1
ATOM 735 C C . PHE A 1 98 ? -16.266 8.744 18.402 1.00 95.75 98 PHE A C 1
ATOM 737 O O . PHE A 1 98 ? -15.705 9.600 19.074 1.00 95.75 98 PHE A O 1
ATOM 744 N N . HIS A 1 99 ? -15.683 7.577 18.112 1.00 96.31 99 HIS A N 1
ATOM 745 C CA . HIS A 1 99 ? -14.373 7.160 18.627 1.00 96.31 99 HIS A CA 1
ATOM 746 C C . HIS A 1 99 ? -13.223 7.379 17.635 1.00 96.31 99 HIS A C 1
ATOM 748 O O . HIS A 1 99 ? -12.180 6.735 17.743 1.00 96.31 99 HIS A O 1
ATOM 754 N N . ARG A 1 100 ? -13.380 8.278 16.656 1.00 95.31 100 ARG A N 1
ATOM 755 C CA . ARG A 1 100 ? -12.390 8.479 15.587 1.00 95.31 100 ARG A CA 1
ATOM 756 C C . ARG A 1 100 ? -10.981 8.747 16.114 1.00 95.31 100 ARG A C 1
ATOM 758 O O . ARG A 1 100 ? -10.033 8.129 15.643 1.00 95.31 100 ARG A O 1
ATOM 765 N N . GLU A 1 101 ? -10.853 9.616 17.111 1.00 96.06 101 GLU A N 1
ATOM 766 C CA . GLU A 1 101 ? -9.556 9.967 17.705 1.00 96.06 101 GLU A CA 1
ATOM 767 C C . GLU A 1 101 ? -8.898 8.763 18.401 1.00 96.06 101 GLU A C 1
ATOM 769 O O . GLU A 1 101 ? -7.698 8.527 18.257 1.00 96.06 101 GLU A O 1
ATOM 774 N N . GLU A 1 102 ? -9.686 7.944 19.105 1.00 96.56 102 GLU A N 1
ATOM 775 C CA . GLU A 1 102 ? -9.203 6.724 19.764 1.00 96.56 102 GLU A CA 1
ATOM 776 C C . GLU A 1 102 ? -8.788 5.648 18.746 1.00 96.56 102 GLU A C 1
ATOM 778 O O . GLU A 1 102 ? -7.783 4.950 18.929 1.00 96.56 102 GLU A O 1
ATOM 783 N N . ILE A 1 103 ? -9.538 5.528 17.649 1.00 96.25 103 ILE A N 1
ATOM 784 C CA . ILE A 1 103 ? -9.226 4.636 16.528 1.00 96.25 103 ILE A CA 1
ATOM 785 C C . ILE A 1 103 ? -7.916 5.068 15.867 1.00 96.25 103 ILE A C 1
ATOM 787 O O . ILE A 1 103 ? -7.035 4.235 15.652 1.00 96.25 103 ILE A O 1
ATOM 791 N N . GLU A 1 104 ? -7.744 6.360 15.588 1.00 96.44 104 GLU A N 1
ATOM 792 C CA . GLU A 1 104 ? -6.513 6.905 15.008 1.00 96.44 104 GLU A CA 1
ATOM 793 C C . GLU A 1 104 ? -5.303 6.682 15.924 1.00 96.44 104 GLU A C 1
ATOM 795 O O . GLU A 1 104 ? -4.256 6.229 15.452 1.00 96.44 104 GLU A O 1
ATOM 800 N N . ALA A 1 105 ? -5.458 6.883 17.236 1.00 96.25 105 ALA A N 1
ATOM 801 C CA . ALA A 1 105 ? -4.417 6.572 18.214 1.00 96.25 105 ALA A CA 1
ATOM 802 C C . ALA A 1 105 ? -4.049 5.075 18.218 1.00 96.25 105 ALA A C 1
ATOM 804 O O . ALA A 1 105 ? -2.873 4.719 18.286 1.00 96.25 105 ALA A O 1
ATOM 805 N N . THR A 1 106 ? -5.039 4.189 18.076 1.00 95.19 106 THR A N 1
ATOM 806 C CA . THR A 1 106 ? -4.830 2.730 18.007 1.00 95.19 106 THR A CA 1
ATOM 807 C C . THR A 1 106 ? -4.115 2.300 16.722 1.00 95.19 106 THR A C 1
ATOM 809 O O . THR A 1 106 ? -3.347 1.333 16.722 1.00 95.19 106 THR A O 1
ATOM 812 N N . LEU A 1 107 ? -4.351 3.003 15.611 1.00 94.62 107 LEU A N 1
ATOM 813 C CA . LEU A 1 107 ? -3.672 2.751 14.338 1.00 94.62 107 LEU A CA 1
ATOM 814 C C . LEU A 1 107 ? -2.221 3.242 14.336 1.00 94.62 107 LEU A C 1
ATOM 816 O O . LEU A 1 107 ? -1.398 2.666 13.624 1.00 94.62 107 LEU A O 1
ATOM 820 N N . ALA A 1 108 ? -1.919 4.275 15.125 1.00 92.50 108 ALA A N 1
ATOM 821 C CA . ALA A 1 108 ? -0.579 4.838 15.266 1.00 92.50 108 ALA A CA 1
ATOM 822 C C . ALA A 1 108 ? 0.331 4.067 16.244 1.00 92.50 108 ALA A C 1
ATOM 824 O O . ALA A 1 108 ? 1.550 4.234 16.177 1.00 92.50 108 ALA A O 1
ATOM 825 N N . ALA A 1 109 ? -0.245 3.253 17.138 1.00 86.00 109 ALA A N 1
ATOM 826 C CA . ALA A 1 109 ? 0.475 2.389 18.083 1.00 86.00 109 ALA A CA 1
ATOM 827 C C . ALA A 1 109 ? 1.138 1.174 17.407 1.00 86.00 109 ALA A C 1
ATOM 829 O O . ALA A 1 109 ? 2.172 0.708 17.930 1.00 86.00 109 ALA A O 1
#

Radius of gyration: 35.16 Å; Cα contacts (8 Å, |Δi|>4): 60; chains: 1; bounding box: 73×28×95 Å